Protein AF-A0A1G1WJ87-F1 (afdb_monomer)

Structure (mmCIF, N/CA/C/O backbone):
data_AF-A0A1G1WJ87-F1
#
_entry.id   AF-A0A1G1WJ87-F1
#
loop_
_atom_site.group_PDB
_atom_site.id
_atom_site.type_symbol
_atom_site.label_atom_id
_atom_site.label_alt_id
_atom_site.label_comp_id
_atom_site.label_asym_id
_atom_site.label_entity_id
_atom_site.label_seq_id
_atom_site.pdbx_PDB_ins_code
_atom_site.Cartn_x
_atom_site.Cartn_y
_atom_site.Cartn_z
_atom_site.occupancy
_atom_site.B_iso_or_equiv
_atom_site.auth_seq_id
_atom_site.auth_comp_id
_atom_site.auth_asym_id
_atom_site.auth_atom_id
_atom_site.pdbx_PDB_model_num
ATOM 1 N N . MET A 1 1 ? -5.379 3.144 3.840 1.00 91.25 1 MET A N 1
ATOM 2 C CA . MET A 1 1 ? -5.333 2.636 2.447 1.00 91.25 1 MET A CA 1
ATOM 3 C C . MET A 1 1 ? -5.433 1.120 2.445 1.00 91.25 1 MET A C 1
ATOM 5 O O . MET A 1 1 ? -4.972 0.484 3.386 1.00 91.25 1 MET A O 1
ATOM 9 N N . VAL A 1 2 ? -5.995 0.552 1.381 1.00 95.62 2 VAL A N 1
ATOM 10 C CA . VAL A 1 2 ? -5.951 -0.891 1.102 1.00 95.62 2 VAL A CA 1
ATOM 11 C C . VAL A 1 2 ? -5.233 -1.094 -0.220 1.00 95.62 2 VAL A C 1
ATOM 13 O O . VAL A 1 2 ? -5.569 -0.447 -1.211 1.00 95.62 2 VAL A O 1
ATOM 16 N N . VAL A 1 3 ? -4.246 -1.982 -0.234 1.00 94.56 3 VAL A N 1
ATOM 17 C CA . VAL A 1 3 ? -3.435 -2.289 -1.410 1.00 94.56 3 VAL A CA 1
ATOM 18 C C . VAL A 1 3 ? -3.610 -3.757 -1.756 1.00 94.56 3 VAL A C 1
ATOM 20 O O . VAL A 1 3 ? -3.411 -4.629 -0.914 1.00 94.56 3 VAL A O 1
ATOM 23 N N . VAL A 1 4 ? -3.977 -4.025 -3.005 1.00 94.81 4 VAL A N 1
ATOM 24 C CA . VAL A 1 4 ? -4.182 -5.374 -3.532 1.00 94.81 4 VAL A CA 1
ATOM 25 C C . VAL A 1 4 ? -3.152 -5.638 -4.615 1.00 94.81 4 VAL A C 1
ATOM 27 O O . VAL A 1 4 ? -3.018 -4.852 -5.556 1.00 94.81 4 VAL A O 1
ATOM 3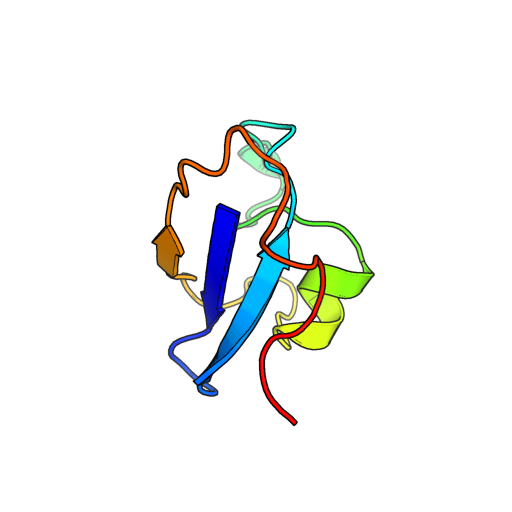0 N N . ASN A 1 5 ? -2.455 -6.767 -4.527 1.00 93.38 5 ASN A N 1
ATOM 31 C CA . ASN A 1 5 ? -1.711 -7.294 -5.660 1.00 93.38 5 ASN A CA 1
ATOM 32 C C . ASN A 1 5 ? -2.625 -8.245 -6.460 1.00 93.38 5 ASN A C 1
ATOM 34 O O . ASN A 1 5 ? -2.835 -9.389 -6.052 1.00 93.38 5 ASN A O 1
ATOM 38 N N . PRO A 1 6 ? -3.156 -7.824 -7.625 1.00 92.31 6 PRO A N 1
ATOM 39 C CA . PRO A 1 6 ? -4.109 -8.634 -8.386 1.00 92.31 6 PRO A CA 1
ATOM 40 C C . PRO A 1 6 ? -3.489 -9.917 -8.958 1.00 92.31 6 PRO A C 1
ATOM 42 O O . PRO A 1 6 ? -4.211 -10.825 -9.355 1.00 92.31 6 PRO A O 1
ATOM 45 N N . LYS A 1 7 ? -2.153 -10.018 -9.003 1.00 91.12 7 LYS A N 1
ATOM 46 C CA . LYS A 1 7 ? -1.452 -11.201 -9.516 1.00 91.12 7 LYS A CA 1
ATOM 47 C C . LYS A 1 7 ? -1.522 -12.391 -8.558 1.00 91.12 7 LYS A C 1
ATOM 49 O O . LYS A 1 7 ? -1.498 -13.528 -9.018 1.00 91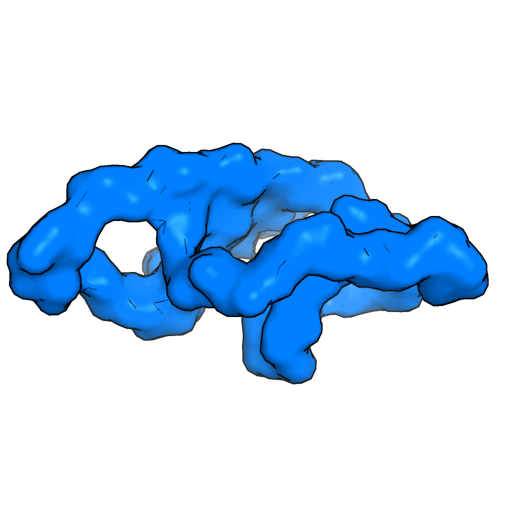.12 7 LYS A O 1
ATOM 54 N N . ASN A 1 8 ? -1.530 -12.142 -7.249 1.00 91.38 8 ASN A N 1
ATOM 55 C CA . ASN A 1 8 ? -1.505 -13.191 -6.223 1.00 91.38 8 ASN A CA 1
ATOM 56 C C . ASN A 1 8 ? -2.658 -13.090 -5.212 1.00 91.38 8 ASN A C 1
ATOM 58 O O . ASN A 1 8 ? -2.757 -13.946 -4.339 1.00 91.38 8 ASN A O 1
ATOM 62 N N . GLY A 1 9 ? -3.511 -12.070 -5.320 1.00 92.44 9 GLY A N 1
ATOM 63 C CA . GLY A 1 9 ? -4.653 -11.865 -4.432 1.00 92.44 9 GLY A CA 1
ATOM 64 C C . GLY A 1 9 ? -4.285 -11.385 -3.028 1.00 92.44 9 GLY A C 1
ATOM 65 O O . GLY A 1 9 ? -5.175 -11.283 -2.191 1.00 92.44 9 GLY A O 1
ATOM 66 N N . VAL A 1 10 ? -3.011 -11.080 -2.748 1.00 94.62 10 VAL A N 1
ATOM 67 C CA . VAL A 1 10 ? -2.606 -10.591 -1.424 1.00 94.62 10 VAL A CA 1
ATOM 68 C C . VAL A 1 10 ? -3.114 -9.169 -1.218 1.00 94.62 10 VAL A C 1
ATOM 70 O O . VAL A 1 10 ? -2.984 -8.314 -2.100 1.00 94.62 10 VAL A O 1
ATOM 73 N N . VAL A 1 11 ? -3.659 -8.929 -0.027 1.00 96.06 11 VAL A N 1
ATOM 74 C CA . VAL A 1 11 ? -4.206 -7.646 0.408 1.00 96.06 11 VAL A CA 1
ATOM 75 C C . VAL A 1 11 ? -3.456 -7.168 1.646 1.00 96.06 11 VAL A C 1
ATOM 77 O O . VAL A 1 11 ? -3.243 -7.935 2.586 1.00 96.06 11 VAL A O 1
ATOM 80 N N . VAL A 1 12 ? -3.071 -5.895 1.658 1.00 96.19 12 VAL A N 1
ATOM 81 C CA . VAL A 1 12 ? -2.433 -5.238 2.803 1.00 96.19 12 VAL A CA 1
ATOM 82 C C . VAL A 1 12 ? -3.163 -3.937 3.119 1.00 96.19 12 VAL A C 1
ATOM 84 O O . VAL A 1 12 ? -3.429 -3.127 2.229 1.00 96.19 12 VAL A O 1
ATOM 87 N N . VAL A 1 13 ? -3.478 -3.737 4.395 1.00 96.69 13 VAL A N 1
ATOM 88 C CA . VAL A 1 13 ? -3.987 -2.485 4.956 1.00 96.69 13 VAL A CA 1
ATOM 89 C C . VAL A 1 13 ? -2.800 -1.678 5.476 1.00 96.69 13 VAL A C 1
ATOM 91 O O . VAL A 1 13 ? -1.958 -2.197 6.207 1.00 96.69 13 VAL A O 1
ATOM 94 N N . GLY A 1 14 ? -2.721 -0.404 5.107 1.00 94.12 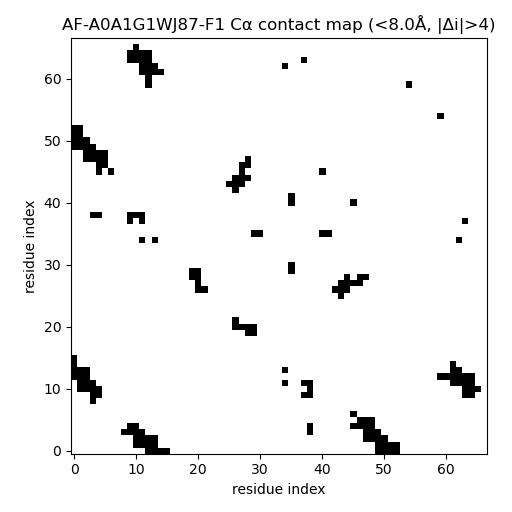14 GLY A N 1
ATOM 95 C CA . GLY A 1 14 ? -1.644 0.485 5.542 1.00 94.12 14 GLY A CA 1
ATOM 96 C C . GLY A 1 14 ? -2.095 1.932 5.679 1.00 94.12 14 GLY A C 1
ATOM 97 O O . GLY A 1 14 ? -3.204 2.293 5.276 1.00 94.12 14 GLY A O 1
ATOM 98 N N . VAL A 1 15 ? -1.213 2.773 6.206 1.00 94.00 15 VAL A N 1
ATOM 99 C CA . VAL A 1 15 ? -1.391 4.230 6.246 1.00 94.00 15 VAL A CA 1
ATOM 100 C C . VAL A 1 15 ? -0.739 4.837 5.004 1.00 94.00 15 VAL A C 1
ATOM 102 O O . VAL A 1 15 ? 0.322 4.387 4.575 1.00 94.00 15 VAL A O 1
ATOM 105 N N . LEU A 1 16 ? -1.401 5.816 4.386 1.00 90.31 16 LEU A N 1
ATOM 106 C CA . LEU A 1 16 ? -0.840 6.556 3.258 1.00 90.31 16 LEU A CA 1
ATOM 107 C C . LEU A 1 16 ? -0.147 7.811 3.795 1.00 90.31 16 LEU A C 1
ATOM 109 O O . LEU A 1 16 ? -0.823 8.687 4.325 1.00 90.31 16 LEU A O 1
ATOM 113 N N . GLU A 1 17 ? 1.174 7.891 3.645 1.00 89.00 17 GLU A N 1
ATOM 114 C CA . GLU A 1 17 ? 1.988 8.976 4.225 1.00 89.00 17 GLU A CA 1
ATOM 115 C C . GLU A 1 17 ? 2.788 9.776 3.187 1.00 89.00 17 GLU A C 1
ATOM 117 O O . GLU A 1 17 ? 3.319 10.836 3.504 1.00 89.00 17 GLU A O 1
ATOM 122 N N . ASP A 1 18 ? 2.866 9.297 1.942 1.00 85.88 18 ASP A N 1
ATOM 123 C CA . ASP A 1 18 ? 3.645 9.923 0.872 1.00 85.88 18 ASP A CA 1
ATOM 124 C C . ASP A 1 18 ? 2.968 9.729 -0.498 1.00 85.88 18 ASP A C 1
ATOM 126 O O . ASP A 1 18 ? 2.253 8.751 -0.729 1.00 85.88 18 ASP A O 1
ATOM 130 N N . ALA A 1 19 ? 3.209 10.676 -1.405 1.00 81.75 19 ALA A N 1
ATOM 131 C CA . ALA A 1 19 ? 2.788 10.658 -2.804 1.00 81.75 19 ALA A CA 1
ATOM 132 C C . ALA A 1 19 ? 3.861 10.089 -3.755 1.00 81.75 19 ALA A C 1
ATOM 134 O O . ALA A 1 19 ? 3.633 10.023 -4.964 1.00 81.75 19 ALA A O 1
ATOM 135 N N . GLY A 1 20 ? 5.034 9.708 -3.235 1.00 76.75 20 GLY A N 1
ATOM 136 C CA . GLY A 1 20 ? 6.071 9.005 -3.988 1.00 76.75 20 GLY A CA 1
ATOM 137 C C . GLY A 1 20 ? 5.594 7.683 -4.629 1.00 76.75 20 GLY A C 1
ATOM 138 O O . GLY A 1 20 ? 4.449 7.259 -4.465 1.00 76.75 20 GLY A O 1
ATOM 139 N N . PRO A 1 21 ? 6.470 6.962 -5.351 1.00 80.25 21 PRO A N 1
ATOM 140 C CA . PRO A 1 21 ? 7.922 7.120 -5.382 1.00 80.25 21 PRO A CA 1
ATOM 141 C C . PRO A 1 21 ? 8.413 8.110 -6.450 1.00 80.25 21 PRO A C 1
ATOM 143 O O . PRO A 1 21 ? 7.752 8.370 -7.452 1.00 80.25 21 PRO A O 1
ATOM 146 N N . GLN A 1 22 ? 9.623 8.635 -6.253 1.00 80.50 22 GLN A N 1
ATOM 147 C CA . GLN A 1 22 ? 10.267 9.554 -7.193 1.00 80.50 22 GLN A CA 1
ATOM 148 C C . GLN A 1 22 ? 10.493 8.885 -8.560 1.00 80.50 22 GLN A C 1
ATOM 150 O O . GLN A 1 22 ? 10.889 7.716 -8.627 1.00 80.50 22 GLN A O 1
ATOM 155 N N . VAL A 1 23 ? 10.261 9.631 -9.648 1.00 78.31 23 VAL A N 1
ATOM 156 C CA . VAL A 1 23 ? 10.252 9.119 -11.037 1.00 78.31 23 VAL A CA 1
ATOM 157 C C . VAL A 1 23 ? 11.533 8.352 -11.390 1.00 78.31 23 VAL A C 1
ATOM 159 O O . VAL A 1 23 ? 11.477 7.296 -12.018 1.00 78.31 23 VAL A O 1
ATOM 162 N N . GLU A 1 24 ? 12.681 8.835 -10.917 1.00 78.56 24 GLU A N 1
ATOM 163 C CA . GLU A 1 24 ? 14.009 8.257 -11.170 1.00 78.56 24 GLU A CA 1
ATOM 164 C C . GLU A 1 24 ? 14.182 6.838 -10.609 1.00 78.56 24 GLU A C 1
ATOM 166 O O . GLU A 1 24 ? 15.032 6.081 -11.074 1.00 78.56 24 GLU A O 1
ATOM 171 N N . THR A 1 25 ? 13.357 6.434 -9.638 1.00 80.62 25 THR A N 1
ATOM 172 C CA . THR A 1 25 ? 13.432 5.093 -9.041 1.00 80.62 25 THR A CA 1
ATOM 173 C C . THR A 1 25 ? 12.900 3.995 -9.963 1.00 80.62 25 THR A C 1
ATOM 175 O O . THR A 1 25 ? 13.126 2.815 -9.690 1.00 80.62 25 THR A O 1
ATOM 178 N N . GLY A 1 26 ? 12.142 4.354 -11.010 1.00 78.75 26 GLY A N 1
ATOM 179 C CA . GLY A 1 26 ? 11.472 3.405 -11.906 1.00 78.75 26 GLY A CA 1
ATOM 180 C C . GLY A 1 26 ? 10.409 2.529 -11.226 1.00 78.75 26 GLY A C 1
ATOM 181 O O . GLY A 1 26 ? 9.860 1.621 -11.856 1.00 78.75 26 GLY A O 1
ATOM 182 N N . ARG A 1 27 ? 10.106 2.772 -9.943 1.00 80.88 27 ARG A N 1
ATOM 183 C CA . ARG A 1 27 ? 9.107 2.021 -9.179 1.00 80.88 27 ARG A CA 1
ATOM 184 C C . ARG A 1 27 ? 7.721 2.580 -9.461 1.00 80.88 27 ARG A C 1
ATOM 186 O O . ARG A 1 27 ? 7.533 3.784 -9.559 1.00 80.88 27 ARG A O 1
ATOM 193 N N . ARG A 1 28 ? 6.735 1.690 -9.548 1.00 81.75 28 ARG A N 1
ATOM 194 C CA . ARG A 1 28 ? 5.325 2.064 -9.752 1.00 81.75 28 ARG A CA 1
ATOM 195 C C . ARG A 1 28 ? 4.534 2.196 -8.456 1.00 81.75 28 ARG A C 1
ATOM 197 O O . ARG A 1 28 ? 3.443 2.744 -8.468 1.00 81.75 28 ARG A O 1
ATOM 204 N N . PHE A 1 29 ? 5.072 1.667 -7.363 1.00 87.88 29 PHE A N 1
ATOM 205 C CA . PHE A 1 29 ? 4.460 1.698 -6.045 1.00 87.88 29 PHE A CA 1
ATOM 206 C C . PHE A 1 29 ? 5.556 1.806 -4.983 1.00 87.88 29 PHE A C 1
ATOM 208 O O . PHE A 1 29 ? 6.598 1.148 -5.094 1.00 87.88 29 PHE A O 1
ATOM 215 N N . GLY A 1 30 ? 5.324 2.657 -3.988 1.00 87.00 30 GLY A N 1
ATOM 216 C CA . GLY A 1 30 ? 6.157 2.817 -2.803 1.00 87.00 30 GLY A CA 1
ATOM 217 C C . GLY A 1 30 ? 5.443 2.253 -1.578 1.00 87.00 30 GLY A C 1
ATOM 218 O O . GLY A 1 30 ? 4.225 2.328 -1.474 1.00 87.00 30 GLY A O 1
ATOM 219 N N . GLY A 1 31 ? 6.201 1.672 -0.658 1.00 88.12 31 GLY A N 1
ATOM 220 C CA . GLY A 1 31 ? 5.676 1.127 0.588 1.00 88.12 31 GLY A CA 1
ATOM 221 C C . GLY A 1 31 ? 6.811 0.715 1.515 1.00 88.12 31 GLY A C 1
ATOM 222 O O . GLY A 1 31 ? 7.965 0.622 1.079 1.00 88.12 31 GLY A O 1
ATOM 223 N N . SER A 1 32 ? 6.486 0.468 2.783 1.00 90.44 32 SER A N 1
ATOM 224 C CA . SER A 1 32 ? 7.461 -0.035 3.753 1.00 90.44 32 SER A CA 1
ATOM 225 C C . SER A 1 32 ? 8.001 -1.415 3.333 1.00 90.44 32 SER A C 1
ATOM 227 O O . SER A 1 32 ? 7.340 -2.127 2.564 1.00 90.44 32 SER A O 1
ATOM 229 N N . PRO A 1 33 ? 9.184 -1.833 3.821 1.00 90.25 33 PRO A N 1
ATOM 230 C CA . PRO A 1 33 ? 9.735 -3.156 3.526 1.00 90.25 33 PRO A CA 1
ATOM 231 C C . PRO A 1 33 ? 8.753 -4.309 3.784 1.00 90.25 33 PRO A C 1
ATOM 233 O O . PRO A 1 33 ? 8.714 -5.263 3.007 1.00 90.25 33 PRO A O 1
ATOM 236 N N . GLU A 1 34 ? 7.930 -4.204 4.827 1.00 91.31 34 GLU A N 1
ATOM 237 C CA . GLU A 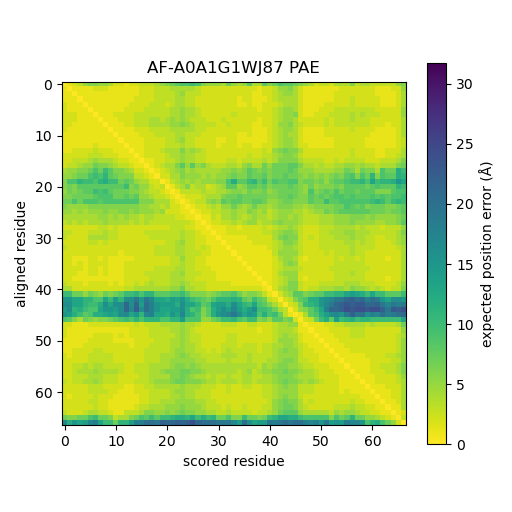1 34 ? 6.906 -5.180 5.212 1.00 91.31 34 GLU A CA 1
ATOM 238 C C . GLU A 1 34 ? 5.795 -5.251 4.161 1.00 91.31 34 GLU A C 1
ATOM 240 O O . GLU A 1 34 ? 5.503 -6.332 3.657 1.00 91.31 34 GLU A O 1
ATO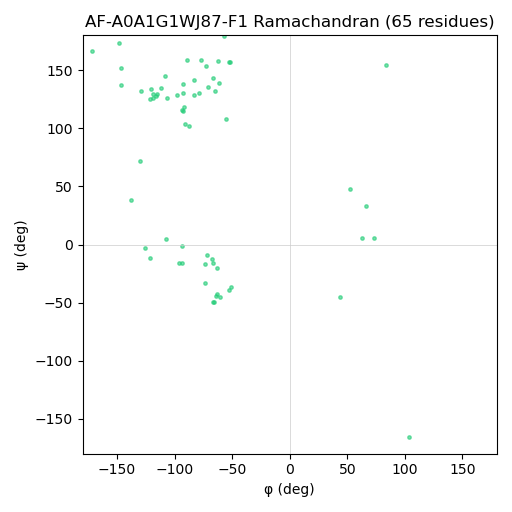M 245 N N . VAL A 1 35 ? 5.250 -4.100 3.745 1.00 91.75 35 VAL A N 1
ATOM 246 C CA . VAL A 1 35 ? 4.205 -4.024 2.707 1.00 91.75 35 VAL A CA 1
ATOM 247 C C . VAL A 1 35 ? 4.712 -4.599 1.382 1.00 91.75 35 VAL A C 1
ATOM 249 O O . VAL A 1 35 ? 4.023 -5.389 0.734 1.00 91.75 35 VAL A O 1
ATOM 252 N N . ILE A 1 36 ? 5.934 -4.236 0.977 1.00 90.94 36 ILE A N 1
ATOM 253 C CA . ILE A 1 36 ? 6.558 -4.734 -0.258 1.00 90.94 36 ILE A CA 1
ATOM 254 C C . ILE A 1 36 ? 6.763 -6.253 -0.199 1.00 90.94 36 ILE A C 1
ATOM 256 O O . ILE A 1 36 ? 6.491 -6.951 -1.184 1.00 90.94 36 ILE A O 1
ATOM 260 N N . LYS A 1 37 ? 7.220 -6.767 0.950 1.00 90.88 37 LYS A N 1
ATOM 261 C CA . LYS A 1 37 ? 7.438 -8.197 1.190 1.00 90.88 37 LYS A CA 1
ATOM 262 C C . LYS A 1 37 ? 6.126 -8.976 1.167 1.00 90.88 37 LYS A C 1
ATOM 264 O O . LYS A 1 37 ? 6.049 -9.971 0.447 1.00 90.88 37 LYS A O 1
ATOM 269 N N . ASP A 1 38 ? 5.115 -8.523 1.901 1.00 92.69 38 ASP A N 1
ATOM 270 C CA . ASP A 1 38 ? 3.830 -9.215 2.023 1.00 92.69 38 ASP A CA 1
ATOM 271 C C . ASP A 1 38 ? 3.106 -9.277 0.679 1.00 92.69 38 ASP A C 1
ATOM 273 O O . ASP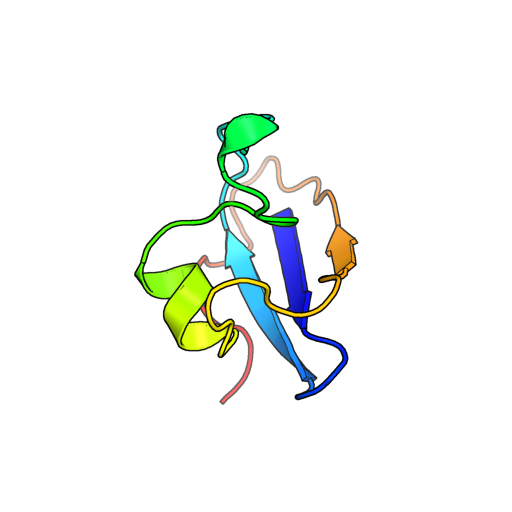 A 1 38 ? 2.667 -10.349 0.263 1.00 92.69 38 ASP A O 1
ATOM 277 N N . LEU A 1 39 ? 3.081 -8.167 -0.066 1.00 91.94 39 LEU A N 1
ATOM 278 C CA . LEU A 1 39 ? 2.512 -8.127 -1.416 1.00 91.94 39 LEU A CA 1
ATOM 279 C C . LEU A 1 39 ? 3.318 -8.954 -2.433 1.00 91.94 39 LEU A C 1
ATOM 281 O O . LEU A 1 39 ? 2.834 -9.193 -3.542 1.00 91.94 39 LEU A O 1
ATOM 285 N N . GLY A 1 40 ? 4.533 -9.399 -2.099 1.00 91.00 40 GLY A N 1
ATOM 286 C CA . GLY A 1 40 ? 5.398 -10.159 -3.001 1.00 91.00 40 GLY A CA 1
ATOM 287 C C . GLY A 1 40 ? 5.880 -9.341 -4.203 1.00 91.00 40 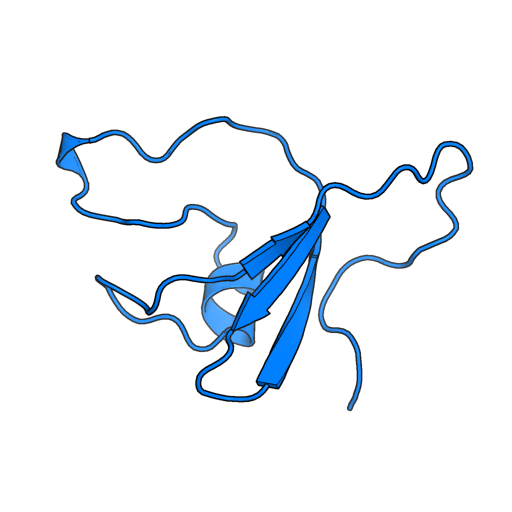GLY A C 1
ATOM 288 O O . GLY A 1 40 ? 6.028 -9.879 -5.305 1.00 91.00 40 GLY A O 1
ATOM 289 N N . LEU A 1 41 ? 6.098 -8.035 -4.023 1.00 88.25 41 LEU A N 1
ATOM 290 C CA . LEU A 1 41 ? 6.568 -7.143 -5.084 1.00 88.25 41 LEU A CA 1
ATOM 291 C C . LEU A 1 41 ? 8.098 -7.242 -5.211 1.00 88.25 41 LEU A C 1
ATOM 293 O O . LEU A 1 41 ? 8.829 -7.097 -4.235 1.00 88.25 41 LEU A O 1
ATOM 297 N N . ARG A 1 42 ? 8.612 -7.465 -6.428 1.00 74.31 42 ARG A N 1
ATOM 298 C CA . ARG A 1 42 ? 10.057 -7.429 -6.734 1.00 74.31 42 ARG A CA 1
ATOM 299 C C . ARG A 1 42 ? 10.356 -6.298 -7.704 1.00 74.31 42 ARG A C 1
ATOM 301 O O . ARG A 1 42 ? 9.721 -6.290 -8.748 1.00 74.31 42 ARG A O 1
ATOM 308 N N . HIS A 1 43 ? 11.324 -5.435 -7.363 1.00 60.06 43 HIS A N 1
ATOM 309 C CA . HIS A 1 43 ? 12.037 -4.384 -8.133 1.00 60.06 43 HIS A CA 1
ATOM 310 C C . HIS A 1 43 ? 11.227 -3.452 -9.067 1.00 60.06 43 HIS A C 1
ATOM 312 O O . HIS A 1 43 ? 11.418 -2.243 -9.035 1.00 60.06 43 HIS A O 1
ATOM 318 N N . THR A 1 44 ? 10.309 -3.992 -9.857 1.00 59.06 44 THR A N 1
ATOM 319 C CA . THR A 1 44 ? 9.389 -3.357 -10.809 1.00 59.06 44 THR A CA 1
ATOM 320 C C . THR A 1 44 ? 7.992 -3.993 -10.691 1.00 59.06 44 THR A C 1
ATOM 322 O O . THR A 1 44 ? 7.335 -4.280 -11.691 1.00 59.06 44 THR A O 1
ATOM 325 N N . GLY A 1 45 ? 7.576 -4.305 -9.454 1.00 56.75 45 GLY A N 1
ATOM 326 C CA . GLY A 1 45 ? 6.398 -5.123 -9.142 1.00 56.75 45 GLY A CA 1
ATOM 327 C C . GLY A 1 45 ? 5.096 -4.654 -9.816 1.00 56.75 45 GLY A C 1
ATOM 328 O O . GLY A 1 45 ? 5.000 -3.491 -10.213 1.00 56.75 45 GLY A O 1
ATOM 329 N N . PRO A 1 46 ? 4.108 -5.561 -9.979 1.00 66.50 46 PRO A N 1
ATOM 330 C CA . PRO A 1 46 ? 2.871 -5.317 -10.730 1.00 66.50 46 PRO A CA 1
ATOM 331 C C . PRO A 1 46 ? 2.144 -4.039 -10.298 1.00 66.50 46 PRO A C 1
ATOM 333 O O . PRO A 1 46 ? 2.297 -3.583 -9.167 1.00 66.50 46 PRO A O 1
ATOM 336 N N . TYR A 1 47 ? 1.313 -3.498 -11.197 1.00 77.94 47 TYR A N 1
ATOM 337 C CA . TYR A 1 47 ? 0.342 -2.467 -10.835 1.00 77.94 47 TYR A CA 1
ATOM 338 C C . TYR A 1 47 ? -0.529 -3.014 -9.702 1.00 77.94 47 TYR A C 1
ATOM 340 O O . TYR A 1 47 ? -1.311 -3.944 -9.904 1.00 77.94 47 TYR A O 1
ATOM 348 N N . VAL A 1 48 ? -0.332 -2.489 -8.499 1.00 90.50 48 VAL A N 1
ATOM 349 C CA . VAL A 1 48 ? -1.236 -2.741 -7.385 1.00 90.50 48 VAL A CA 1
ATOM 350 C C . VAL A 1 48 ? -2.528 -1.966 -7.616 1.00 90.50 48 VAL A C 1
ATOM 352 O O . VAL A 1 48 ? -2.528 -0.922 -8.271 1.00 90.50 48 VAL A O 1
ATOM 355 N N . LEU A 1 49 ? -3.625 -2.458 -7.053 1.00 92.94 49 LEU A N 1
ATOM 356 C CA . LEU A 1 49 ? -4.825 -1.652 -6.879 1.00 92.94 49 LEU A CA 1
ATOM 357 C C . LEU A 1 49 ? -4.741 -1.003 -5.503 1.00 92.94 49 LEU A C 1
ATOM 359 O O . LEU A 1 49 ? -4.679 -1.707 -4.497 1.00 92.94 49 LEU A O 1
ATOM 363 N N . MET A 1 50 ? -4.713 0.326 -5.470 1.00 91.62 50 MET A N 1
ATOM 364 C CA . MET A 1 50 ? -4.728 1.096 -4.233 1.00 91.62 50 MET A CA 1
ATOM 365 C C . MET A 1 50 ? -6.097 1.741 -4.054 1.00 91.62 50 MET A C 1
ATOM 367 O O . MET A 1 50 ? -6.566 2.472 -4.924 1.00 91.62 50 MET A O 1
ATOM 371 N N . TYR A 1 51 ? -6.710 1.491 -2.903 1.00 94.00 51 TYR A N 1
ATOM 372 C CA . TYR A 1 51 ? -7.972 2.084 -2.494 1.00 94.00 51 TYR A CA 1
ATOM 373 C C . TYR A 1 51 ? -7.746 3.036 -1.323 1.00 94.00 51 TYR A C 1
ATOM 375 O O 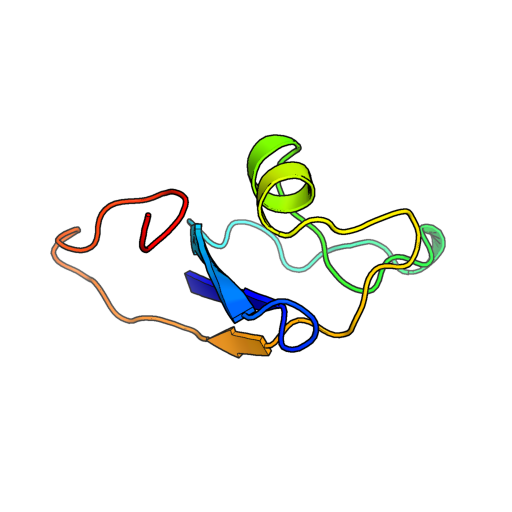. TYR A 1 51 ? -7.066 2.715 -0.339 1.00 94.00 51 TYR A O 1
ATOM 383 N N . PHE A 1 52 ? -8.362 4.208 -1.427 1.00 93.62 52 PHE A N 1
ATOM 384 C CA . PHE A 1 52 ? -8.505 5.134 -0.315 1.00 93.62 52 PHE A CA 1
ATOM 385 C C . PHE A 1 52 ? -9.642 4.638 0.568 1.00 93.62 52 PHE A C 1
ATOM 387 O O . PHE A 1 52 ? -10.712 4.287 0.074 1.00 93.62 52 PHE A O 1
ATOM 394 N N . VAL A 1 53 ? -9.374 4.567 1.866 1.00 93.06 53 VAL A N 1
ATOM 395 C CA . VAL A 1 53 ? -10.328 4.082 2.858 1.00 93.06 53 VAL A CA 1
ATOM 396 C C . VAL A 1 53 ? -10.546 5.201 3.853 1.00 93.06 53 VAL A C 1
ATOM 398 O O . VAL A 1 53 ? -9.575 5.716 4.405 1.00 93.06 53 VAL A O 1
ATOM 401 N N . ASP A 1 54 ? -11.807 5.570 4.030 1.00 94.62 54 ASP A N 1
ATOM 402 C CA . ASP A 1 54 ? -12.241 6.500 5.061 1.00 94.62 54 ASP A CA 1
ATOM 403 C C . ASP A 1 54 ? -12.529 5.705 6.340 1.00 94.62 54 ASP A C 1
ATOM 405 O O . ASP A 1 54 ? -13.536 5.003 6.433 1.00 94.62 54 ASP A O 1
ATOM 409 N N . ASP A 1 55 ? -11.594 5.757 7.289 1.00 94.94 55 ASP A N 1
ATOM 410 C CA . ASP A 1 55 ? -11.699 5.105 8.599 1.00 94.94 55 ASP A CA 1
ATOM 411 C C . ASP A 1 55 ? -11.373 6.103 9.723 1.00 94.94 55 ASP A C 1
ATOM 413 O O . ASP A 1 55 ? -10.315 6.041 10.350 1.00 94.94 55 ASP A O 1
ATOM 417 N N . PRO A 1 56 ? -12.268 7.068 9.993 1.00 95.06 56 PRO A N 1
ATOM 418 C CA . PRO A 1 56 ? -12.002 8.145 10.947 1.00 95.06 56 PRO A CA 1
ATOM 419 C C . PRO A 1 56 ? -11.998 7.671 12.407 1.00 95.06 56 PRO A C 1
ATOM 421 O O . PRO A 1 56 ? -11.689 8.451 13.306 1.00 95.06 56 PRO A O 1
ATOM 424 N N . LYS A 1 57 ? -12.400 6.419 12.660 1.00 97.31 57 LYS A N 1
ATOM 425 C CA . LYS A 1 57 ? -12.475 5.817 13.996 1.00 97.31 57 LYS A CA 1
ATOM 426 C C . LYS A 1 57 ? -11.375 4.783 14.249 1.00 97.31 57 LYS A C 1
ATOM 428 O O . LYS A 1 57 ? -11.420 4.163 15.308 1.00 97.31 57 LYS A O 1
ATOM 433 N N . ASP A 1 58 ? -10.445 4.607 13.308 1.00 93.44 58 ASP A N 1
ATOM 434 C CA . ASP A 1 58 ? -9.302 3.688 13.404 1.00 93.44 58 ASP A CA 1
ATOM 435 C C . ASP A 1 58 ? -9.722 2.253 13.779 1.00 93.44 58 ASP A C 1
ATOM 437 O O . ASP A 1 58 ? -9.229 1.646 14.730 1.00 93.44 58 ASP A O 1
ATOM 441 N N . GLN A 1 59 ? -10.737 1.732 13.081 1.00 96.06 59 GLN A N 1
ATOM 442 C CA . GLN A 1 59 ? -11.323 0.415 13.364 1.00 96.06 59 GLN A CA 1
ATOM 443 C C . GLN A 1 59 ? -10.747 -0.699 12.491 1.00 96.06 59 GLN A C 1
ATOM 445 O O . GLN A 1 59 ? -10.941 -1.880 12.796 1.00 96.06 59 GLN A O 1
ATOM 450 N N . ILE A 1 60 ? -10.071 -0.354 11.397 1.00 94.31 60 ILE A N 1
ATOM 451 C CA . ILE A 1 60 ? -9.513 -1.320 10.458 1.00 94.31 60 ILE A CA 1
ATOM 452 C C . ILE A 1 60 ? -8.053 -1.599 10.844 1.00 94.31 60 ILE A C 1
ATOM 454 O O . ILE A 1 60 ? -7.209 -0.709 10.748 1.00 94.31 60 ILE A O 1
ATOM 458 N N . PRO A 1 61 ? -7.711 -2.838 11.241 1.00 94.62 61 PRO A N 1
ATOM 459 C CA . PRO A 1 61 ? -6.349 -3.165 11.636 1.00 94.62 61 PRO A CA 1
ATOM 460 C C . PRO A 1 61 ? -5.380 -3.080 10.452 1.00 94.62 61 PRO A C 1
ATOM 462 O O . PRO A 1 61 ? -5.705 -3.463 9.325 1.00 94.62 61 PRO A O 1
ATOM 465 N N . LEU A 1 62 ? -4.161 -2.618 10.733 1.00 94.62 62 LEU A N 1
ATOM 466 C CA . LEU A 1 62 ? -3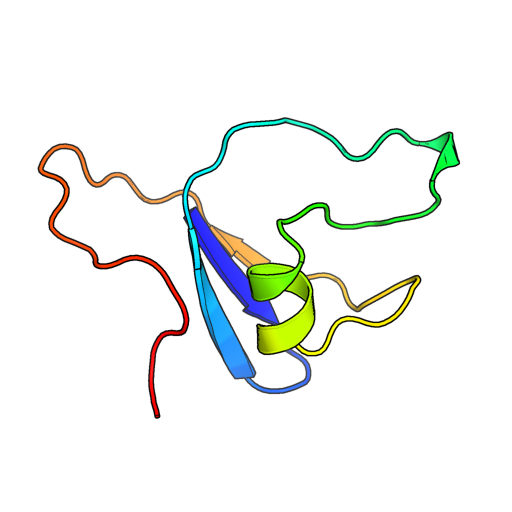.072 -2.544 9.762 1.00 94.62 62 LEU A CA 1
ATOM 467 C C . LEU A 1 62 ? -2.424 -3.915 9.518 1.00 94.62 62 LEU A C 1
ATOM 469 O O . LEU A 1 62 ? -2.456 -4.804 10.370 1.00 94.62 62 LEU A O 1
ATOM 473 N N . GLY A 1 63 ? -1.758 -4.046 8.371 1.00 94.88 63 GLY A N 1
ATOM 474 C CA . GLY A 1 63 ? -1.009 -5.237 7.978 1.00 94.88 63 GLY A CA 1
ATOM 475 C C . GLY A 1 63 ? -1.735 -6.094 6.945 1.00 94.88 63 GLY A C 1
ATOM 476 O O . GLY A 1 63 ? -2.673 -5.656 6.276 1.00 94.88 63 GLY A O 1
ATOM 477 N N . ARG A 1 64 ? -1.255 -7.326 6.758 1.00 94.56 64 ARG A N 1
ATOM 478 C CA . ARG A 1 64 ? -1.840 -8.270 5.803 1.00 94.56 64 ARG A CA 1
ATOM 479 C C . ARG A 1 64 ? -3.261 -8.654 6.214 1.00 94.56 64 ARG A C 1
ATOM 481 O O . ARG A 1 64 ? -3.513 -9.027 7.357 1.00 94.56 64 ARG A O 1
ATOM 488 N N . TYR A 1 65 ? -4.173 -8.596 5.250 1.00 93.44 65 TYR A N 1
ATOM 489 C CA . TYR A 1 65 ? -5.559 -9.011 5.419 1.00 93.44 65 TYR A CA 1
ATOM 490 C C . TYR A 1 65 ? -5.761 -10.433 4.881 1.00 93.44 65 TYR A C 1
ATOM 492 O O . TYR A 1 65 ? -5.404 -10.725 3.738 1.00 93.44 65 TYR A O 1
ATOM 500 N N . GLY A 1 66 ? -6.362 -11.299 5.701 1.00 83.94 66 GLY A N 1
ATOM 501 C CA . GLY A 1 66 ? -6.543 -12.726 5.408 1.00 83.94 66 GLY A CA 1
ATOM 502 C C . GLY A 1 66 ? -5.315 -13.588 5.750 1.00 83.94 66 GLY A C 1
ATOM 503 O O . GLY A 1 66 ? -4.191 -13.086 5.806 1.00 83.94 66 GLY A O 1
ATOM 504 N N . LEU A 1 67 ? -5.552 -14.883 6.011 1.00 57.84 67 LEU A N 1
ATOM 505 C CA . LEU A 1 67 ? -4.520 -15.899 6.292 1.00 57.84 67 LEU A CA 1
ATOM 506 C C . LEU A 1 67 ? -3.712 -16.224 5.024 1.00 57.84 67 LEU A C 1
ATOM 508 O O . LEU A 1 67 ? -4.331 -16.624 4.018 1.00 57.84 67 LEU A O 1
#

Sequence (67 aa):
MVVVNPKNGVVVVGVLEDAGPQVETGRRFGGSPEVIKDLGLRHTGPYVLMYFVDDPKDQIPLGRYGL

Foldseek 3Di:
DWKADPVVRKIWADDDDDPDDDVVQCEPDDDDPQVCVRNVADSRGDDIDDDDDDDPPPPDDGTIDDD

Mean predicted aligned error: 4.23 Å

Secondary structure (DSSP, 8-state):
-EEEETTTTEEEE-----S---GGG--S----HHHHHHTT--SS----EEE----TT--S--EEE--

pLDDT: mean 87.68, std 9.73, range [56.75, 97.31]

Radius of gyration: 11.94 Å; Cα contacts (8 Å, |Δi|>4): 94; chains: 1; bounding box: 26×27×26 Å

Solvent-accessible surface area (backbone atoms only — not comparable to full-atom values): 4366 Å² total; per-residue (Å²): 53,40,39,31,27,78,90,78,69,38,35,37,30,46,84,82,86,74,89,61,52,60,77,91,70,66,40,83,72,66,70,55,74,62,57,35,56,70,52,66,52,56,93,64,38,76,84,59,50,76,42,88,62,92,59,96,78,73,78,74,76,72,41,72,57,80,135

Organism: NCBI:txid1802598